Protein AF-A0A6S7GJM7-F1 (afdb_monomer_lite)

Sequence (157 aa):
MSTSELYSDESSSVESERESHGDIDHYKLEVEEFDVGSASVSNEASGKSWEDNTVAAATAVFPYSDELIADIKWIEEYEREKESEKLHVEALKQRLDGTIAVSQWCKCGNCDMALLQNVYKCQCCQEIPRCINNLQSEDALQDTRTPPSSVTHHSGV

pLDDT: mean 75.34, std 20.26, range [35.09, 98.19]

Organism: Paramuricea clavata (NCBI:txid317549)

Radius of gyration: 30.14 Å; chains: 1; bounding box: 72×68×76 Å

Structure (mmCIF, N/CA/C/O backbone):
data_AF-A0A6S7GJM7-F1
#
_entry.id   AF-A0A6S7GJM7-F1
#
loop_
_atom_site.group_PDB
_atom_site.id
_atom_site.type_symbol
_atom_site.label_atom_id
_atom_site.label_alt_id
_atom_site.label_comp_id
_atom_site.label_asym_id
_atom_site.label_entity_id
_atom_site.label_seq_id
_atom_site.pdbx_PDB_ins_code
_atom_site.Cartn_x
_atom_site.Cartn_y
_atom_site.Cartn_z
_atom_site.occupancy
_atom_site.B_iso_or_equiv
_atom_site.auth_seq_id
_atom_site.auth_comp_id
_atom_site.auth_asym_id
_atom_site.auth_atom_id
_atom_site.pdbx_PDB_model_num
ATOM 1 N N . MET A 1 1 ? -34.542 52.125 1.896 1.00 39.62 1 MET A N 1
ATOM 2 C CA . MET A 1 1 ? -34.313 52.215 0.439 1.00 39.62 1 MET A CA 1
ATOM 3 C C . MET A 1 1 ? -33.119 51.307 0.168 1.00 39.62 1 MET A C 1
ATOM 5 O O . MET A 1 1 ? -32.011 51.727 0.441 1.00 39.62 1 MET A O 1
ATOM 9 N N . SER A 1 2 ? -33.275 49.984 0.085 1.00 44.53 2 SER A N 1
ATOM 10 C CA . SER A 1 2 ? -33.874 49.161 -0.989 1.00 44.53 2 SER A CA 1
ATOM 11 C C . SER A 1 2 ? -33.226 49.364 -2.358 1.00 44.53 2 SER A C 1
ATOM 13 O O . SER A 1 2 ? -33.691 50.198 -3.124 1.00 44.53 2 SER A O 1
ATOM 15 N N . THR A 1 3 ? -32.206 48.546 -2.621 1.00 45.53 3 THR A N 1
ATOM 16 C CA . THR A 1 3 ? -31.741 48.004 -3.915 1.00 45.53 3 THR A CA 1
ATOM 17 C C . THR A 1 3 ? -31.123 46.642 -3.539 1.00 45.53 3 THR A C 1
ATOM 19 O O . THR A 1 3 ? -30.101 46.625 -2.866 1.00 45.53 3 THR A O 1
ATOM 22 N N . SER A 1 4 ? -31.804 45.493 -3.578 1.00 48.81 4 SER A N 1
ATOM 23 C CA . SER A 1 4 ? -32.351 44.753 -4.726 1.00 48.81 4 SER A CA 1
ATOM 24 C C . SER A 1 4 ? -31.302 44.469 -5.797 1.00 48.81 4 SER A C 1
ATOM 26 O O . SER A 1 4 ? -31.320 45.130 -6.823 1.00 48.81 4 SER A O 1
ATOM 28 N N . GLU A 1 5 ? -30.460 43.456 -5.583 1.00 51.88 5 GLU A N 1
ATOM 29 C CA . GLU A 1 5 ? -29.886 42.677 -6.686 1.00 51.88 5 GLU A CA 1
ATOM 30 C C . GLU A 1 5 ? -30.048 41.186 -6.371 1.00 51.88 5 GLU A C 1
ATOM 32 O O . GLU A 1 5 ? -29.458 40.634 -5.445 1.00 51.88 5 GLU A O 1
ATOM 37 N N . LEU A 1 6 ? -30.984 40.594 -7.111 1.00 47.50 6 LEU A N 1
ATOM 38 C CA . LEU A 1 6 ? -31.273 39.172 -7.209 1.00 47.50 6 LEU A CA 1
ATOM 39 C C . LEU A 1 6 ? -30.202 38.560 -8.113 1.00 47.50 6 LEU A C 1
ATOM 41 O O . LEU A 1 6 ? -30.101 38.966 -9.269 1.00 47.50 6 LEU A O 1
ATOM 45 N N . TYR A 1 7 ? -29.424 37.604 -7.611 1.00 44.16 7 TYR A N 1
ATOM 46 C CA . TYR A 1 7 ? -28.583 36.766 -8.464 1.00 44.16 7 TYR A CA 1
ATOM 47 C C . TYR A 1 7 ? -29.325 35.459 -8.726 1.00 44.16 7 TYR A C 1
ATOM 49 O O . TYR A 1 7 ? -29.685 34.741 -7.793 1.00 44.16 7 TYR A O 1
ATOM 57 N N . SER A 1 8 ? -29.632 35.233 -9.998 1.00 53.97 8 SER A N 1
ATOM 58 C CA . SER A 1 8 ? -30.412 34.109 -10.501 1.00 53.97 8 SER A CA 1
ATOM 59 C C . SER A 1 8 ? -29.627 32.798 -10.439 1.00 53.97 8 SER A C 1
ATOM 61 O O . SER A 1 8 ? -28.467 32.744 -10.842 1.00 53.97 8 SER A O 1
ATOM 63 N N . ASP A 1 9 ? -30.307 31.748 -9.982 1.00 45.47 9 ASP A N 1
ATOM 64 C CA . ASP A 1 9 ? -29.963 30.339 -10.172 1.00 45.47 9 ASP A CA 1
ATOM 65 C C . ASP A 1 9 ? -29.914 30.001 -11.670 1.00 45.47 9 ASP A C 1
ATOM 67 O O . ASP A 1 9 ? -30.944 30.019 -12.349 1.00 45.47 9 ASP A O 1
ATOM 71 N N . GLU A 1 10 ? -28.741 29.632 -12.180 1.00 57.72 10 GLU A N 1
ATOM 72 C CA . GLU A 1 10 ? -28.632 28.879 -13.428 1.00 57.72 10 GLU A CA 1
ATOM 73 C C . GLU A 1 10 ? -28.294 27.425 -13.091 1.00 57.72 10 GLU A C 1
ATOM 75 O O . GLU A 1 10 ? -27.148 27.043 -12.853 1.00 57.72 10 GLU A O 1
ATOM 80 N N . SER A 1 11 ? -29.348 26.607 -13.051 1.00 57.75 11 SER A N 1
ATOM 81 C CA . SER A 1 11 ? -29.260 25.150 -13.091 1.00 57.75 11 SER A CA 1
ATOM 82 C C . SER A 1 11 ? -28.598 24.719 -14.400 1.00 57.75 11 SER A C 1
ATOM 84 O O . SER A 1 11 ? -29.240 24.693 -15.448 1.00 57.75 11 SER A O 1
ATOM 86 N N . SER A 1 12 ? -27.316 24.365 -14.337 1.00 47.34 12 SER A N 1
ATOM 87 C CA . SER A 1 12 ? -26.626 23.670 -15.422 1.00 47.34 12 SER A CA 1
ATOM 88 C C . SER A 1 12 ? -26.750 22.163 -15.206 1.00 47.34 12 SER A C 1
ATOM 90 O O . SER A 1 12 ? -26.031 21.560 -14.406 1.00 47.34 12 SER A O 1
ATOM 92 N N . SER A 1 13 ? -27.718 21.560 -15.893 1.00 50.94 13 SER A N 1
ATOM 93 C CA . SER A 1 13 ? -27.824 20.111 -16.054 1.00 50.94 13 SER A CA 1
ATOM 94 C C . SER A 1 13 ? -26.670 19.632 -16.931 1.00 50.94 13 SER A C 1
ATOM 96 O O . SER A 1 13 ? -26.718 19.779 -18.149 1.00 50.94 13 SER A O 1
ATOM 98 N N . VAL A 1 14 ? -25.627 19.065 -16.325 1.00 53.78 14 VAL A N 1
ATOM 99 C CA . VAL A 1 14 ? -24.582 18.361 -17.075 1.00 53.78 14 VAL A CA 1
ATOM 100 C C . VAL A 1 14 ? -25.046 16.931 -17.336 1.00 53.78 14 VAL A C 1
ATOM 102 O O . VAL A 1 14 ? -25.128 16.094 -16.435 1.00 53.78 14 VAL A O 1
ATOM 105 N N . GLU A 1 15 ? -25.421 16.669 -18.582 1.00 49.91 15 GLU A N 1
ATOM 106 C CA . GLU A 1 15 ? -25.754 15.331 -19.051 1.00 49.91 15 GLU A CA 1
ATOM 107 C C . GLU A 1 15 ? -24.489 14.462 -19.010 1.00 49.91 15 GLU A C 1
ATOM 109 O O . GLU A 1 15 ? -23.451 14.799 -19.573 1.00 49.91 15 GLU A O 1
ATOM 114 N N . SER A 1 16 ? -24.554 13.364 -18.255 1.00 51.22 16 SER A N 1
ATOM 115 C CA . SER A 1 16 ? -23.458 12.405 -18.118 1.00 51.22 16 SER A CA 1
ATOM 116 C C . SER A 1 16 ? -23.424 11.483 -19.333 1.00 51.22 16 SER A C 1
ATOM 118 O O . SER A 1 16 ? -24.113 10.460 -19.365 1.00 51.22 16 SER A O 1
ATOM 120 N N . GLU A 1 17 ? -22.607 11.828 -20.320 1.00 58.34 17 GLU A N 1
ATOM 121 C CA . GLU A 1 17 ? -22.273 10.930 -21.420 1.00 58.34 17 GLU A CA 1
ATOM 122 C C . GLU A 1 17 ? -21.327 9.841 -20.894 1.00 58.34 17 GLU A C 1
ATOM 124 O O . GLU A 1 17 ? -20.185 10.081 -20.506 1.00 58.34 17 GLU A O 1
ATOM 129 N N . ARG A 1 18 ? -21.854 8.618 -20.791 1.00 60.53 18 ARG A N 1
ATOM 130 C CA . ARG A 1 18 ? -21.091 7.422 -20.426 1.00 60.53 18 ARG A CA 1
ATOM 131 C C . ARG A 1 18 ? -20.273 7.002 -21.639 1.00 60.53 18 ARG A C 1
ATOM 133 O O . ARG A 1 18 ? -20.788 6.296 -22.504 1.00 60.53 18 ARG A O 1
ATOM 140 N N . GLU A 1 19 ? -19.017 7.428 -21.698 1.00 51.72 19 GLU A N 1
ATOM 141 C CA . GLU A 1 19 ? -18.091 6.905 -22.696 1.00 51.72 19 GLU A CA 1
ATOM 142 C C . GLU A 1 19 ? -17.746 5.444 -22.381 1.00 51.72 19 GLU A C 1
ATOM 144 O O . GLU A 1 19 ? -17.320 5.068 -21.286 1.00 51.72 19 GLU A O 1
ATOM 149 N N . SER A 1 20 ? -18.050 4.617 -23.374 1.00 53.97 20 SER A N 1
ATOM 150 C CA . SER A 1 20 ? -17.857 3.179 -23.434 1.00 53.97 20 SER A CA 1
ATOM 151 C C . SER A 1 20 ? -16.398 2.815 -23.166 1.00 53.97 20 SER A C 1
ATOM 153 O O . SER A 1 20 ? -15.502 3.358 -23.804 1.00 53.97 20 SER A O 1
ATOM 155 N N . HIS A 1 21 ? -16.174 1.858 -22.260 1.00 56.34 21 HIS A N 1
ATOM 156 C CA . HIS A 1 21 ? -14.892 1.170 -22.100 1.00 56.34 21 HIS A CA 1
ATOM 157 C C . HIS A 1 21 ? -14.457 0.613 -23.463 1.00 56.34 21 HIS A C 1
ATOM 159 O O . HIS A 1 21 ? -15.030 -0.364 -23.942 1.00 56.34 21 HIS A O 1
ATOM 165 N N . GLY A 1 22 ? -13.488 1.272 -24.093 1.00 46.88 22 GLY A N 1
ATOM 166 C CA . GLY A 1 22 ? -12.732 0.713 -25.201 1.00 46.88 22 GLY A CA 1
ATOM 167 C C . GLY A 1 22 ? -11.726 -0.283 -24.644 1.00 46.88 22 GLY A C 1
ATOM 168 O O . GLY A 1 22 ? -10.994 0.036 -23.705 1.00 46.88 22 GLY A O 1
ATOM 169 N N . ASP A 1 23 ? -11.752 -1.493 -25.192 1.00 51.06 23 ASP A N 1
ATOM 170 C CA . ASP A 1 23 ? -10.810 -2.569 -24.927 1.00 51.06 23 ASP A CA 1
ATOM 171 C C . ASP A 1 23 ? -9.365 -2.054 -24.909 1.00 51.06 23 ASP A C 1
ATOM 173 O O . ASP A 1 23 ? -8.875 -1.448 -25.862 1.00 51.06 23 ASP A O 1
ATOM 177 N N . ILE A 1 24 ? -8.681 -2.288 -23.789 1.00 51.00 24 ILE A N 1
ATOM 178 C CA . ILE A 1 24 ? -7.242 -2.071 -23.678 1.00 51.00 24 ILE A CA 1
ATOM 179 C C . ILE A 1 24 ? -6.588 -3.156 -24.526 1.00 51.00 24 ILE A C 1
ATOM 181 O O . ILE A 1 24 ? -6.466 -4.304 -24.092 1.00 51.00 24 ILE A O 1
ATOM 185 N N . ASP A 1 25 ? -6.192 -2.788 -25.742 1.00 55.41 25 ASP A N 1
ATOM 186 C CA . ASP A 1 25 ? -5.369 -3.630 -26.596 1.00 55.41 25 ASP A CA 1
ATOM 187 C C . ASP A 1 25 ? -4.102 -4.023 -25.830 1.00 55.41 25 ASP A C 1
ATOM 189 O O . ASP A 1 25 ? -3.246 -3.210 -25.470 1.00 55.41 25 ASP A O 1
ATOM 193 N N . HIS A 1 26 ? -4.019 -5.317 -25.535 1.00 51.12 26 HIS A N 1
ATOM 194 C CA . HIS A 1 26 ? -2.888 -5.960 -24.898 1.00 51.12 26 HIS A CA 1
ATOM 195 C C . HIS A 1 26 ? -1.680 -5.863 -25.840 1.00 51.12 26 HIS A C 1
ATOM 197 O O . HIS A 1 26 ? -1.506 -6.703 -26.727 1.00 51.12 26 HIS A O 1
ATOM 203 N N . TYR A 1 27 ? -0.849 -4.833 -25.654 1.00 51.72 27 TYR A N 1
ATOM 204 C CA . TYR A 1 27 ? 0.411 -4.655 -26.375 1.00 51.72 27 TYR A CA 1
ATOM 205 C C . TYR A 1 27 ? 1.258 -5.931 -26.283 1.00 51.72 27 TYR A C 1
ATOM 207 O O . TYR A 1 27 ? 1.839 -6.261 -25.248 1.00 51.72 27 TYR A O 1
ATOM 215 N N . LYS A 1 28 ? 1.313 -6.672 -27.390 1.00 56.56 28 LYS A N 1
ATOM 216 C CA . LYS A 1 28 ? 2.161 -7.847 -27.567 1.00 56.56 28 LYS A CA 1
ATOM 217 C C . LYS A 1 28 ? 3.533 -7.356 -28.029 1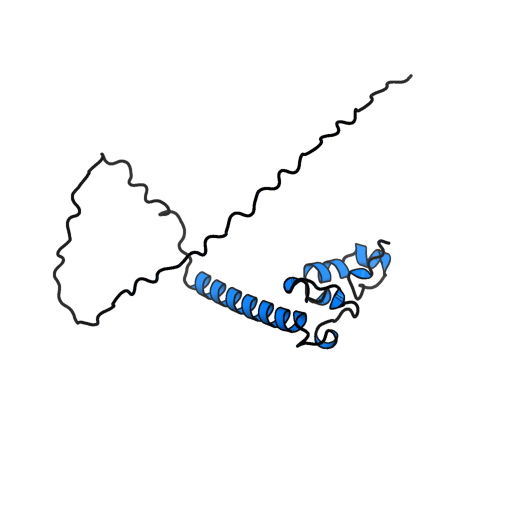.00 56.56 28 LYS A C 1
ATOM 219 O O . LYS A 1 28 ? 3.728 -7.079 -29.206 1.00 56.56 28 LYS A O 1
ATOM 224 N N . LEU A 1 29 ? 4.461 -7.202 -27.087 1.00 59.16 29 LEU A N 1
ATOM 225 C CA . LEU A 1 29 ? 5.873 -6.950 -27.382 1.00 59.16 29 LEU A CA 1
ATOM 226 C C . LEU A 1 29 ? 6.460 -8.194 -28.050 1.00 59.16 29 LEU A C 1
ATOM 228 O O . LEU A 1 29 ? 6.684 -9.217 -27.402 1.00 59.16 29 LEU A O 1
ATOM 232 N N . GLU A 1 30 ? 6.670 -8.117 -29.359 1.00 61.66 30 GLU A N 1
ATOM 233 C CA . GLU A 1 30 ? 7.428 -9.119 -30.095 1.00 61.66 30 GLU A CA 1
ATOM 234 C C . GLU A 1 30 ? 8.914 -8.824 -29.871 1.00 61.66 30 GLU A C 1
ATOM 236 O O . GLU A 1 30 ? 9.454 -7.832 -30.353 1.00 61.66 30 GLU A O 1
ATOM 241 N N . VAL A 1 31 ? 9.556 -9.646 -29.042 1.00 64.44 31 VAL A N 1
ATOM 242 C CA . VAL A 1 31 ? 11.012 -9.647 -28.885 1.00 64.44 31 VAL A CA 1
ATOM 243 C C . VAL A 1 31 ? 11.604 -10.258 -30.148 1.00 64.44 31 VAL A C 1
ATOM 245 O O . VAL A 1 31 ? 11.530 -11.469 -30.344 1.00 64.44 31 VAL A O 1
ATOM 248 N N . GLU A 1 32 ? 12.163 -9.423 -31.021 1.00 60.75 32 GLU A N 1
ATOM 249 C CA . GLU A 1 32 ? 13.024 -9.915 -32.092 1.00 60.75 32 GLU A CA 1
ATOM 250 C C . GLU A 1 32 ? 14.336 -10.415 -31.472 1.00 60.75 32 GLU A C 1
ATOM 252 O O . GLU A 1 32 ? 15.085 -9.660 -30.848 1.00 60.75 32 GLU A O 1
ATOM 257 N N . GLU A 1 33 ? 14.591 -11.717 -31.604 1.00 58.47 33 GLU A N 1
ATOM 258 C CA . GLU A 1 33 ? 15.853 -12.352 -31.229 1.00 58.47 33 GLU A CA 1
ATOM 259 C C . GLU A 1 33 ? 16.977 -11.788 -32.110 1.00 58.47 33 GLU A C 1
ATOM 261 O O . GLU A 1 33 ? 17.135 -12.157 -33.275 1.00 58.47 33 GLU A O 1
ATOM 266 N N . PHE A 1 34 ? 17.767 -10.865 -31.559 1.00 46.88 34 PHE A N 1
ATOM 267 C CA . PHE A 1 34 ? 19.011 -10.438 -32.187 1.00 46.88 34 PHE A CA 1
ATOM 268 C C . PHE A 1 34 ? 20.060 -11.535 -31.977 1.00 46.88 34 PHE A C 1
ATOM 270 O O . PHE A 1 34 ? 20.661 -11.648 -30.907 1.00 46.88 34 PHE A O 1
ATOM 277 N N . ASP A 1 35 ? 20.248 -12.367 -32.999 1.00 45.62 35 ASP A N 1
ATOM 278 C CA . ASP A 1 35 ? 21.243 -13.437 -33.029 1.00 45.62 35 ASP A CA 1
ATOM 279 C C . ASP A 1 35 ? 22.659 -12.830 -33.034 1.00 45.62 35 ASP A C 1
ATOM 281 O O . ASP A 1 35 ? 23.225 -12.481 -34.074 1.00 45.62 35 ASP A O 1
ATOM 285 N N . VAL A 1 36 ? 23.240 -12.648 -31.843 1.00 53.16 36 VAL A N 1
ATOM 286 C CA . VAL A 1 36 ? 24.661 -12.307 -31.675 1.00 53.16 36 VAL A CA 1
ATOM 287 C C . VAL A 1 36 ? 25.499 -13.571 -31.867 1.00 53.16 36 VAL A C 1
ATOM 289 O O . VAL A 1 36 ? 26.111 -14.114 -30.944 1.00 53.16 36 VAL A O 1
ATOM 292 N N . GLY A 1 37 ? 25.523 -14.041 -33.113 1.00 40.88 37 GLY A N 1
ATOM 293 C CA . GLY A 1 37 ? 26.410 -15.093 -33.580 1.00 40.88 37 GLY A CA 1
ATOM 294 C C . GLY A 1 37 ? 27.870 -14.692 -33.369 1.00 40.88 37 GLY A C 1
ATOM 295 O O . GLY A 1 37 ? 28.404 -13.799 -34.027 1.00 40.88 37 GLY A O 1
ATOM 296 N N . SER A 1 38 ? 28.523 -15.363 -32.424 1.00 53.06 38 SER A N 1
ATOM 297 C CA . SER A 1 38 ? 29.943 -15.204 -32.124 1.00 53.06 38 SER A CA 1
ATOM 298 C C . SER A 1 38 ? 30.796 -15.692 -33.304 1.00 53.06 38 SER A C 1
ATOM 300 O O . SER A 1 38 ? 30.912 -16.895 -33.533 1.00 53.06 38 SER A O 1
ATOM 302 N N . ALA A 1 39 ? 31.411 -14.773 -34.052 1.00 47.09 39 ALA A N 1
ATOM 303 C CA . ALA A 1 39 ? 32.497 -15.085 -34.980 1.00 47.09 39 ALA A CA 1
ATOM 304 C C . ALA A 1 39 ? 33.462 -13.899 -35.123 1.00 47.09 39 ALA A C 1
ATOM 306 O O . ALA A 1 39 ? 33.077 -12.740 -35.252 1.00 47.09 39 ALA A O 1
ATOM 307 N N . SER A 1 40 ? 34.746 -14.222 -35.041 1.00 48.66 40 SER A N 1
ATOM 308 C CA . SER A 1 40 ? 35.879 -13.312 -34.947 1.00 48.66 40 SER A CA 1
ATOM 309 C C . SER A 1 40 ? 36.105 -12.478 -36.222 1.00 48.66 40 SER A C 1
ATOM 311 O O . SER A 1 40 ? 36.006 -12.995 -37.327 1.00 48.66 40 SER A O 1
ATOM 313 N N . VAL A 1 41 ? 36.457 -11.201 -36.018 1.00 51.03 41 VAL A N 1
ATOM 314 C CA . VAL A 1 41 ? 37.143 -10.228 -36.903 1.00 51.03 41 VAL A CA 1
ATOM 315 C C . VAL A 1 41 ? 37.418 -10.605 -38.373 1.00 51.03 41 VAL A C 1
ATOM 317 O O . VAL A 1 41 ? 38.238 -11.476 -38.655 1.00 51.03 41 VAL A O 1
ATOM 320 N N . SER A 1 42 ? 36.922 -9.779 -39.305 1.00 44.91 42 SER A N 1
ATOM 321 C CA . SER A 1 42 ? 37.741 -9.008 -40.269 1.00 44.91 42 SER A CA 1
ATOM 322 C C . SER A 1 42 ? 36.885 -7.970 -41.011 1.00 44.91 42 SER A C 1
ATOM 324 O O . SER A 1 42 ? 35.730 -8.233 -41.332 1.00 44.91 42 SER A O 1
ATOM 326 N N . ASN A 1 43 ? 37.468 -6.786 -41.244 1.00 52.53 43 ASN A N 1
ATOM 327 C CA . ASN A 1 43 ? 36.953 -5.700 -42.089 1.00 52.53 43 ASN A CA 1
ATOM 328 C C . ASN A 1 43 ? 36.306 -6.234 -43.375 1.00 52.53 43 ASN A C 1
ATOM 330 O O . ASN A 1 43 ? 36.902 -7.115 -43.979 1.00 52.53 43 ASN A O 1
ATOM 334 N N . GLU A 1 44 ? 35.169 -5.663 -43.800 1.00 40.62 44 GLU A N 1
ATOM 335 C CA . GLU A 1 44 ? 35.025 -4.768 -44.969 1.00 40.62 44 GLU A CA 1
ATOM 336 C C . GLU A 1 44 ? 33.658 -4.060 -44.878 1.00 40.62 44 GLU A C 1
ATOM 338 O O . GLU A 1 44 ? 32.602 -4.691 -44.827 1.00 40.62 44 GLU A O 1
ATOM 343 N N . ALA A 1 45 ? 33.670 -2.727 -44.808 1.00 52.12 45 ALA A N 1
ATOM 344 C CA . ALA A 1 45 ? 32.464 -1.911 -44.812 1.00 52.12 45 ALA A CA 1
ATOM 345 C C . ALA A 1 45 ? 31.845 -1.924 -46.217 1.00 52.12 45 ALA A C 1
ATOM 347 O O . ALA A 1 45 ? 32.251 -1.163 -47.092 1.00 52.12 45 ALA A O 1
ATOM 348 N N . SER A 1 46 ? 30.853 -2.787 -46.433 1.00 48.69 46 SER A N 1
ATOM 349 C CA . SER A 1 46 ? 29.988 -2.741 -47.613 1.00 48.69 46 SER A CA 1
ATOM 350 C C . SER A 1 46 ? 28.627 -2.187 -47.196 1.00 48.69 46 SER A C 1
ATOM 352 O O . SER A 1 46 ? 27.729 -2.910 -46.764 1.00 48.69 46 SER A O 1
ATOM 354 N N . GLY A 1 47 ? 28.522 -0.856 -47.233 1.00 40.91 47 GLY A N 1
ATOM 355 C CA . GLY A 1 47 ? 27.291 -0.128 -46.951 1.00 40.91 47 GLY A CA 1
ATOM 356 C C . GLY A 1 47 ? 26.221 -0.464 -47.985 1.00 40.91 47 GLY A C 1
ATOM 357 O O . GLY A 1 47 ? 26.414 -0.255 -49.182 1.00 40.91 47 GLY A O 1
ATOM 358 N N . LYS A 1 48 ? 25.077 -0.972 -47.522 1.00 45.50 48 LYS A N 1
ATOM 359 C CA . LYS A 1 48 ? 23.876 -1.084 -48.350 1.00 45.50 48 LYS A CA 1
ATOM 360 C C . LYS A 1 48 ? 23.320 0.322 -48.572 1.00 45.50 48 LYS A C 1
ATOM 362 O O . LYS A 1 48 ? 22.781 0.944 -47.662 1.00 45.50 48 LYS A O 1
ATOM 367 N N . SER A 1 49 ? 23.527 0.807 -49.791 1.00 51.47 49 SER A N 1
ATOM 368 C CA . SER A 1 49 ? 22.958 2.029 -50.348 1.00 51.47 49 SER A CA 1
ATOM 369 C C . SER A 1 49 ? 21.432 1.953 -50.309 1.00 51.47 49 SER A C 1
ATOM 371 O O . SER A 1 49 ? 20.833 1.139 -51.007 1.00 51.47 49 SER A O 1
ATOM 373 N N . TRP A 1 50 ? 20.812 2.783 -49.477 1.00 55.53 50 TRP A N 1
ATOM 374 C CA . TRP A 1 50 ? 19.396 3.113 -49.562 1.00 55.53 50 TRP A CA 1
ATOM 375 C C . TRP A 1 50 ? 19.311 4.311 -50.502 1.00 55.53 50 TRP A C 1
ATOM 377 O O . TRP A 1 50 ? 19.896 5.364 -50.250 1.00 55.53 50 TRP A O 1
ATOM 387 N N . GLU A 1 51 ? 18.705 4.085 -51.660 1.00 51.75 51 GLU A N 1
ATOM 388 C CA . GLU A 1 51 ? 18.661 5.041 -52.758 1.00 51.75 51 GLU A CA 1
ATOM 389 C C . GLU A 1 51 ? 17.759 6.224 -52.381 1.00 51.75 51 GLU A C 1
ATOM 391 O O . GLU A 1 51 ? 16.535 6.133 -52.358 1.00 51.75 51 GLU A O 1
ATOM 396 N N . ASP A 1 52 ? 18.423 7.307 -51.988 1.00 50.31 52 ASP A N 1
ATOM 397 C CA . ASP A 1 52 ? 18.186 8.698 -52.374 1.00 50.31 52 ASP A CA 1
ATOM 398 C C . ASP A 1 52 ? 16.789 9.041 -52.945 1.00 50.31 52 ASP A C 1
ATOM 400 O O . ASP A 1 52 ? 16.543 8.982 -54.149 1.00 50.31 52 ASP A O 1
ATOM 404 N N . ASN A 1 53 ? 15.897 9.509 -52.067 1.00 52.84 53 ASN A N 1
ATOM 405 C CA . ASN A 1 53 ? 14.887 10.504 -52.426 1.00 52.84 53 ASN A CA 1
ATOM 406 C C . ASN A 1 53 ? 15.205 11.794 -51.660 1.00 52.84 53 ASN A C 1
ATOM 408 O O . ASN A 1 53 ? 14.590 12.103 -50.637 1.00 52.84 53 ASN A O 1
ATOM 412 N N . THR A 1 54 ? 16.220 12.515 -52.136 1.00 57.44 54 THR A N 1
ATOM 413 C CA . THR A 1 54 ? 16.576 13.878 -51.729 1.00 57.44 54 THR A CA 1
ATOM 414 C C . THR A 1 54 ? 15.447 14.852 -52.063 1.00 57.44 54 THR A C 1
ATOM 416 O O . THR A 1 54 ? 15.496 15.651 -52.998 1.00 57.44 54 THR A O 1
ATOM 419 N N . VAL A 1 55 ? 14.418 14.848 -51.218 1.00 56.44 55 VAL A N 1
ATOM 420 C CA . VAL A 1 55 ? 13.659 16.067 -50.964 1.00 56.44 55 VAL A CA 1
ATOM 421 C C . VAL A 1 55 ? 14.653 17.041 -50.342 1.00 56.44 55 VAL A C 1
ATOM 423 O O . VAL A 1 55 ? 15.283 16.729 -49.332 1.00 56.44 55 VAL A O 1
ATOM 426 N N . ALA A 1 56 ? 14.846 18.168 -51.033 1.00 50.84 56 ALA A N 1
ATOM 427 C CA . ALA A 1 56 ? 15.703 19.292 -50.677 1.00 50.84 56 ALA A CA 1
ATOM 428 C C . ALA A 1 56 ? 15.894 19.428 -49.167 1.00 50.84 56 ALA A C 1
ATOM 430 O O . ALA A 1 56 ? 14.897 19.370 -48.457 1.00 50.84 56 ALA A O 1
ATOM 431 N N . ALA A 1 57 ? 17.147 19.637 -48.741 1.00 55.81 57 ALA A N 1
ATOM 432 C CA . ALA A 1 57 ? 17.648 19.801 -47.374 1.00 55.81 57 ALA A CA 1
ATOM 433 C C . ALA A 1 57 ? 16.779 20.695 -46.459 1.00 55.81 57 ALA A C 1
ATOM 435 O O . ALA A 1 57 ? 17.184 21.771 -46.024 1.00 55.81 57 ALA A O 1
ATOM 436 N N . ALA A 1 58 ? 15.579 20.231 -46.144 1.00 58.84 58 ALA A N 1
ATOM 437 C CA . ALA A 1 58 ? 14.844 20.568 -44.961 1.00 58.84 58 ALA A CA 1
ATOM 438 C C . ALA A 1 58 ? 15.624 19.872 -43.862 1.00 58.84 58 ALA A C 1
ATOM 440 O O . ALA A 1 58 ? 15.788 18.653 -43.907 1.00 58.84 58 ALA A O 1
ATOM 441 N N . THR A 1 59 ? 16.187 20.669 -42.957 1.00 63.56 59 THR A N 1
ATOM 442 C CA . THR A 1 59 ? 16.728 20.252 -41.666 1.00 63.56 59 THR A CA 1
ATOM 443 C C . THR A 1 59 ? 16.069 18.944 -41.255 1.00 63.56 59 THR A C 1
ATOM 445 O O . THR A 1 59 ? 14.866 18.944 -41.000 1.00 63.56 59 THR A O 1
ATOM 448 N N . ALA A 1 60 ? 16.804 17.830 -41.321 1.00 69.31 60 ALA A N 1
ATOM 449 C CA . ALA A 1 60 ? 16.266 16.528 -40.965 1.00 69.31 60 ALA A CA 1
ATOM 450 C C . ALA A 1 60 ? 15.980 16.579 -39.465 1.00 69.31 60 ALA A C 1
ATOM 452 O O . ALA A 1 60 ? 16.860 16.349 -38.640 1.00 69.31 60 ALA A O 1
ATOM 453 N N . VAL A 1 61 ? 14.773 17.025 -39.119 1.00 79.50 61 VAL A N 1
ATOM 454 C CA . VAL A 1 61 ? 14.262 17.019 -37.760 1.00 79.50 61 VAL A CA 1
ATOM 455 C C . VAL A 1 61 ? 14.067 15.550 -37.444 1.00 79.50 61 VAL A C 1
ATOM 457 O O . VAL A 1 61 ? 13.113 14.933 -37.913 1.00 79.50 61 VAL A O 1
ATOM 460 N N . PHE A 1 62 ? 15.026 14.976 -36.726 1.00 80.75 62 PHE A N 1
ATOM 461 C CA . PHE A 1 62 ? 14.896 13.644 -36.167 1.00 80.75 62 PHE A CA 1
ATOM 462 C C . PHE A 1 62 ? 13.894 13.749 -35.013 1.00 80.75 62 PHE A C 1
ATOM 464 O O . PHE A 1 62 ? 14.167 14.460 -34.045 1.00 80.75 62 PHE A O 1
ATOM 471 N N . PRO A 1 63 ? 12.714 13.111 -35.103 1.00 85.44 63 PRO A N 1
ATOM 472 C CA . PRO A 1 63 ? 11.768 13.123 -33.998 1.00 85.44 63 PRO A CA 1
ATOM 473 C C . PRO A 1 63 ? 12.458 12.585 -32.743 1.00 85.44 63 PRO A C 1
ATOM 475 O O . PRO A 1 63 ? 13.152 11.571 -32.816 1.00 85.44 63 PRO A O 1
ATOM 478 N N . TYR A 1 64 ? 12.276 13.271 -31.615 1.00 84.25 64 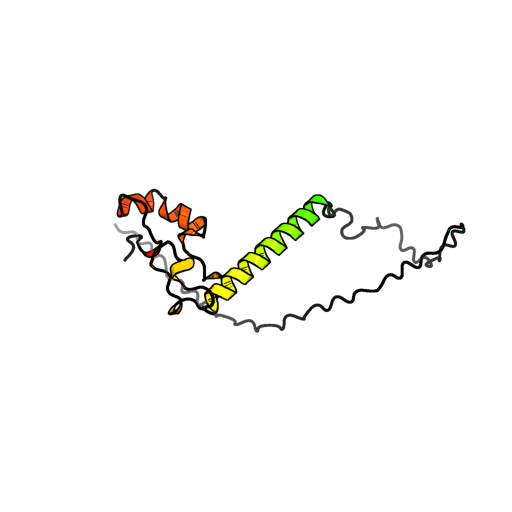TYR A N 1
ATOM 479 C CA . TYR A 1 64 ? 12.798 12.869 -30.304 1.00 84.25 64 TYR A CA 1
ATOM 480 C C . TYR A 1 64 ? 14.331 12.915 -30.145 1.00 84.25 64 TYR A C 1
ATOM 482 O O . TYR A 1 64 ? 14.847 12.440 -29.138 1.00 84.25 64 TYR A O 1
ATOM 490 N N . SER A 1 65 ? 15.083 13.524 -31.075 1.00 86.38 65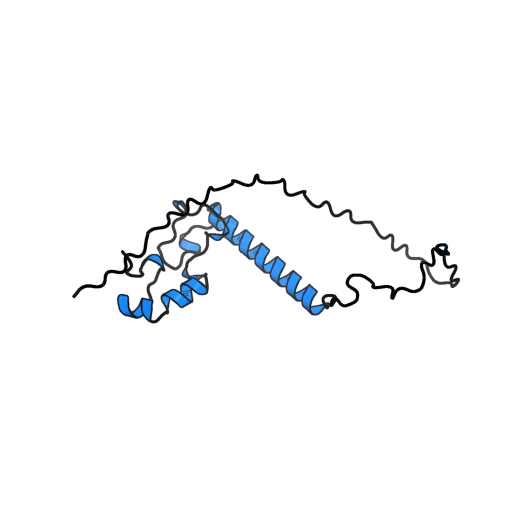 SER A N 1
ATOM 491 C CA . SER A 1 65 ? 16.545 13.678 -30.921 1.00 86.38 65 SER A CA 1
ATOM 492 C C . SER A 1 65 ? 16.957 14.525 -29.720 1.00 86.38 65 SER A C 1
ATOM 494 O O . SER A 1 65 ? 18.066 14.378 -29.210 1.00 86.38 65 SER A O 1
ATOM 496 N N . ASP A 1 66 ? 16.068 15.419 -29.296 1.00 87.44 66 ASP A N 1
ATOM 497 C CA . ASP A 1 66 ? 16.302 16.352 -28.197 1.00 87.44 66 ASP A CA 1
ATOM 498 C C . ASP A 1 66 ? 15.811 15.785 -26.853 1.00 87.44 66 ASP A C 1
ATOM 500 O O . ASP A 1 66 ? 15.953 16.432 -25.813 1.00 87.44 66 ASP A O 1
ATOM 504 N N . GLU A 1 67 ? 15.226 14.582 -26.855 1.00 89.81 67 GLU A N 1
ATOM 505 C CA . GLU A 1 67 ? 14.774 13.918 -25.639 1.00 89.81 67 GLU A CA 1
ATOM 506 C C . GLU A 1 67 ? 15.934 13.214 -24.936 1.00 89.81 67 GLU A C 1
ATOM 508 O O . GLU A 1 67 ? 16.773 12.542 -25.539 1.00 89.81 67 GLU A O 1
ATOM 513 N N . LEU A 1 68 ? 15.981 13.375 -23.616 1.00 88.25 68 LEU A N 1
ATOM 514 C CA . LEU A 1 68 ? 16.991 12.732 -22.792 1.00 88.25 68 LEU A CA 1
ATOM 515 C C . LEU A 1 68 ? 16.672 11.241 -22.673 1.00 88.25 68 LEU A C 1
ATOM 517 O O . LEU A 1 68 ? 15.631 10.862 -22.140 1.00 88.25 68 LEU A O 1
ATOM 521 N N . ILE A 1 69 ? 17.599 10.396 -23.117 1.00 87.94 69 ILE A N 1
ATOM 522 C CA . ILE A 1 69 ? 17.553 8.961 -22.829 1.00 87.94 69 ILE A CA 1
ATOM 523 C C . ILE A 1 69 ? 17.840 8.774 -21.335 1.00 87.94 69 ILE A C 1
ATOM 525 O O . ILE A 1 69 ? 18.770 9.384 -20.801 1.00 87.94 69 ILE A O 1
ATOM 529 N N . ALA A 1 70 ? 17.045 7.937 -20.664 1.00 92.56 70 ALA A N 1
ATOM 530 C CA . ALA A 1 70 ? 17.272 7.593 -19.266 1.00 92.56 70 ALA A CA 1
ATOM 531 C C . ALA A 1 70 ? 18.689 7.036 -19.069 1.00 92.56 70 ALA A C 1
ATOM 533 O O . ALA A 1 70 ? 19.137 6.158 -19.811 1.00 92.56 70 ALA A O 1
ATOM 534 N N . ASP A 1 71 ? 19.403 7.547 -18.069 1.00 94.00 71 ASP A N 1
ATOM 535 C CA . ASP A 1 71 ? 20.720 7.030 -17.731 1.00 94.00 71 ASP A CA 1
ATOM 536 C C . ASP A 1 71 ? 20.605 5.690 -16.988 1.00 94.00 71 ASP A C 1
ATOM 538 O O . ASP A 1 71 ? 19.557 5.319 -16.456 1.00 94.00 71 ASP A O 1
ATOM 542 N N . ILE A 1 72 ? 21.712 4.946 -16.938 1.00 96.12 72 ILE A N 1
ATOM 543 C CA . ILE A 1 72 ? 21.760 3.621 -16.298 1.00 96.12 72 ILE A CA 1
ATOM 544 C C . ILE A 1 72 ? 21.288 3.704 -14.840 1.00 96.12 72 ILE A C 1
ATOM 546 O O . ILE A 1 72 ? 20.546 2.843 -14.378 1.00 96.12 72 ILE A O 1
ATOM 550 N N . LYS A 1 73 ? 21.655 4.778 -14.131 1.00 96.69 73 LYS A N 1
ATOM 551 C CA . LYS A 1 73 ? 21.254 4.991 -12.740 1.00 96.69 73 LYS A CA 1
ATOM 552 C C . LYS A 1 73 ? 19.738 5.149 -12.594 1.00 96.69 73 LYS A C 1
ATOM 554 O O . LYS A 1 73 ? 19.170 4.605 -11.650 1.00 96.69 73 LYS A O 1
ATOM 559 N N . TRP A 1 74 ? 19.087 5.896 -13.487 1.00 96.38 74 TRP A N 1
ATOM 560 C CA . TRP A 1 74 ? 17.632 6.024 -13.481 1.00 96.38 74 TRP A CA 1
ATOM 561 C C . TRP A 1 74 ? 16.952 4.682 -13.757 1.00 96.38 74 TRP A C 1
ATOM 563 O O . TRP A 1 74 ? 16.004 4.337 -13.056 1.00 96.38 74 TRP A O 1
ATOM 573 N N . ILE A 1 75 ? 17.467 3.899 -14.713 1.00 96.31 75 ILE A N 1
ATOM 574 C CA . ILE A 1 75 ? 16.934 2.565 -15.037 1.00 96.31 75 ILE A CA 1
ATOM 575 C C . ILE A 1 75 ? 17.026 1.639 -13.817 1.00 96.31 75 ILE A C 1
ATOM 577 O O . ILE A 1 75 ? 16.029 1.033 -13.430 1.00 96.31 75 ILE A O 1
ATOM 581 N N . GLU A 1 76 ? 18.188 1.579 -13.163 1.00 97.62 76 GLU A N 1
ATOM 582 C CA . GLU A 1 76 ? 18.394 0.758 -11.963 1.00 97.62 76 GLU A CA 1
ATOM 583 C C . GLU A 1 76 ? 17.486 1.175 -10.793 1.00 97.62 76 GLU A C 1
ATOM 585 O O . GLU A 1 76 ? 16.996 0.327 -10.044 1.00 97.62 76 GLU A O 1
ATOM 590 N N . GLU A 1 77 ? 17.262 2.479 -10.598 1.00 97.19 77 GLU A N 1
ATOM 591 C CA . GLU A 1 77 ? 16.338 2.975 -9.572 1.00 97.19 77 GLU A CA 1
ATOM 592 C C . GLU A 1 77 ? 14.894 2.581 -9.885 1.00 97.19 77 GLU A C 1
ATOM 594 O O . GLU A 1 77 ? 14.194 2.062 -9.016 1.00 97.19 77 GLU A O 1
ATOM 599 N N . TYR A 1 78 ? 14.474 2.768 -11.136 1.00 96.62 78 TYR A N 1
ATOM 600 C CA . TYR A 1 78 ? 13.135 2.424 -11.595 1.00 96.62 78 TYR A CA 1
ATOM 601 C C . TYR A 1 78 ? 12.840 0.928 -11.428 1.00 96.62 78 TYR A C 1
ATOM 603 O O . TYR A 1 78 ? 11.787 0.551 -10.913 1.00 96.62 78 TYR A O 1
ATOM 611 N N . GLU A 1 79 ? 13.775 0.055 -11.810 1.00 97.69 79 GLU A N 1
ATOM 612 C CA . GLU A 1 79 ? 13.621 -1.393 -11.633 1.00 97.69 79 GLU A CA 1
ATOM 613 C C . GLU A 1 79 ? 13.492 -1.781 -10.157 1.00 97.69 79 GLU A C 1
ATOM 615 O O . GLU A 1 79 ? 12.663 -2.625 -9.801 1.00 97.69 79 GLU A O 1
ATOM 620 N N . ARG A 1 80 ? 14.264 -1.131 -9.280 1.00 98.06 80 ARG A N 1
ATOM 621 C CA . ARG A 1 80 ? 14.188 -1.353 -7.834 1.00 98.06 80 ARG A CA 1
ATOM 622 C C . ARG A 1 80 ? 12.841 -0.917 -7.263 1.00 98.06 80 ARG A C 1
ATOM 624 O O . ARG A 1 80 ? 12.247 -1.659 -6.480 1.00 98.06 80 ARG A O 1
ATOM 631 N N . GLU A 1 81 ? 12.363 0.267 -7.639 1.00 97.56 81 GLU A N 1
ATOM 632 C CA . GLU A 1 81 ? 11.064 0.784 -7.204 1.00 97.56 81 GLU A CA 1
ATOM 633 C C . GLU A 1 81 ? 9.929 -0.127 -7.681 1.00 97.56 81 GLU A C 1
ATOM 635 O O . GLU A 1 81 ? 9.060 -0.498 -6.892 1.00 97.56 81 GLU A O 1
ATOM 640 N N . LYS A 1 82 ? 9.997 -0.589 -8.933 1.00 97.94 82 LYS A N 1
ATOM 641 C CA . LYS A 1 82 ? 9.029 -1.521 -9.515 1.00 97.94 82 LYS A CA 1
ATOM 642 C C . LYS A 1 82 ? 8.969 -2.855 -8.769 1.00 97.94 82 LYS A C 1
ATOM 644 O O . LYS A 1 82 ? 7.875 -3.351 -8.498 1.00 97.94 82 LYS A O 1
ATOM 649 N N . GLU A 1 83 ? 10.111 -3.450 -8.421 1.00 98.19 83 GLU A N 1
ATOM 650 C CA . GLU A 1 83 ? 10.109 -4.699 -7.646 1.00 98.19 83 GLU A CA 1
ATOM 651 C C . GLU A 1 83 ? 9.599 -4.462 -6.215 1.00 98.19 83 GLU A C 1
ATOM 653 O O . GLU A 1 83 ? 8.820 -5.262 -5.699 1.00 98.19 83 GLU A O 1
ATOM 658 N N . SER A 1 84 ? 9.953 -3.332 -5.595 1.00 97.44 84 SER A N 1
ATOM 659 C CA . SER A 1 84 ? 9.415 -2.934 -4.287 1.00 97.44 84 SER A CA 1
ATOM 660 C C . SER A 1 84 ? 7.889 -2.788 -4.318 1.00 97.44 84 SER A C 1
ATOM 662 O O . SER A 1 84 ? 7.194 -3.312 -3.445 1.00 97.44 84 SER A O 1
ATOM 664 N N . GLU A 1 85 ? 7.344 -2.124 -5.340 1.00 96.81 85 GLU A N 1
ATOM 665 C CA . GLU A 1 85 ? 5.899 -1.969 -5.521 1.00 96.81 85 GLU A CA 1
ATOM 666 C C . GLU A 1 85 ? 5.211 -3.321 -5.734 1.00 96.81 85 GLU A C 1
ATOM 668 O O . GLU A 1 85 ? 4.172 -3.597 -5.132 1.00 96.81 85 GLU A O 1
ATOM 673 N N . LYS A 1 86 ? 5.812 -4.206 -6.532 1.00 97.75 86 LYS A N 1
ATOM 674 C CA . LYS A 1 86 ? 5.291 -5.555 -6.769 1.00 97.75 86 LYS A CA 1
ATOM 675 C C . LYS A 1 86 ? 5.211 -6.373 -5.479 1.00 97.75 86 LYS A C 1
ATOM 677 O O . LYS A 1 86 ? 4.166 -6.971 -5.219 1.00 97.75 86 LYS A O 1
ATOM 682 N N . LEU A 1 87 ? 6.266 -6.363 -4.660 1.00 97.81 87 LEU A N 1
ATOM 683 C CA . LEU A 1 87 ? 6.278 -7.035 -3.355 1.00 97.81 87 LEU A CA 1
ATOM 684 C C . LEU A 1 87 ? 5.230 -6.443 -2.407 1.00 97.81 87 LEU A C 1
ATOM 686 O O . LEU A 1 87 ? 4.526 -7.180 -1.714 1.00 97.81 87 LEU A O 1
ATOM 690 N N . HIS A 1 88 ? 5.081 -5.116 -2.403 1.00 95.81 88 HIS A N 1
ATOM 691 C CA . HIS A 1 88 ? 4.053 -4.440 -1.612 1.00 95.81 88 HIS A CA 1
ATOM 692 C C . HIS A 1 88 ? 2.647 -4.879 -2.029 1.00 95.81 88 HIS A C 1
ATOM 694 O O . HIS A 1 88 ? 1.847 -5.290 -1.191 1.00 95.81 88 HIS A O 1
ATOM 700 N N . VAL A 1 89 ? 2.352 -4.875 -3.330 1.00 97.06 89 VAL A N 1
ATOM 701 C CA . VAL A 1 89 ? 1.058 -5.321 -3.862 1.00 97.06 89 VAL A CA 1
ATOM 702 C C . VAL A 1 89 ? 0.803 -6.796 -3.549 1.00 97.06 89 VAL A C 1
ATOM 704 O O . VAL A 1 89 ? -0.324 -7.150 -3.206 1.00 97.06 89 VAL A O 1
ATOM 707 N N . GLU A 1 90 ? 1.814 -7.661 -3.629 1.00 97.75 90 GLU A N 1
ATOM 708 C CA . GLU A 1 90 ? 1.682 -9.073 -3.256 1.00 97.75 90 GLU A CA 1
ATOM 709 C C . GLU A 1 90 ? 1.310 -9.243 -1.777 1.00 97.75 90 GLU A C 1
ATOM 711 O O . GLU A 1 90 ? 0.357 -9.960 -1.463 1.00 97.75 90 GLU A O 1
ATOM 716 N N . ALA A 1 91 ? 1.967 -8.514 -0.872 1.00 96.62 91 ALA A N 1
ATOM 717 C CA . ALA A 1 91 ? 1.615 -8.522 0.546 1.00 96.62 91 ALA A CA 1
ATOM 718 C C . ALA A 1 91 ? 0.174 -8.040 0.787 1.00 96.62 91 ALA A C 1
ATOM 720 O O . ALA A 1 91 ? -0.549 -8.608 1.605 1.00 96.62 91 ALA A O 1
ATOM 721 N N . LEU A 1 92 ? -0.285 -7.022 0.053 1.00 97.00 92 LEU A N 1
ATOM 722 C CA . LEU A 1 92 ? -1.671 -6.558 0.139 1.00 97.00 92 LEU A CA 1
ATOM 723 C C . LEU A 1 92 ? -2.673 -7.596 -0.381 1.00 97.00 92 LEU A C 1
ATOM 725 O O . LEU A 1 92 ? -3.760 -7.716 0.183 1.00 97.00 92 LEU A O 1
ATOM 729 N N . LYS A 1 93 ? -2.324 -8.374 -1.416 1.00 97.19 93 LYS A N 1
ATOM 730 C CA . LYS A 1 93 ? -3.175 -9.475 -1.905 1.00 97.19 93 LYS A CA 1
ATOM 731 C C . LYS A 1 93 ? -3.361 -10.545 -0.833 1.00 97.19 93 LYS A C 1
ATOM 733 O O . LYS A 1 93 ? -4.494 -10.943 -0.596 1.00 97.19 93 LYS A O 1
ATOM 738 N N . GLN A 1 94 ? -2.286 -10.908 -0.132 1.00 96.81 94 GLN A N 1
ATOM 739 C CA . GLN A 1 94 ? -2.332 -11.848 0.998 1.00 96.81 94 GLN A CA 1
ATOM 740 C C . GLN A 1 94 ? -3.148 -11.323 2.191 1.00 96.81 94 GLN A C 1
ATOM 742 O O . GLN A 1 94 ? -3.640 -12.084 3.022 1.00 96.81 94 GLN A O 1
ATOM 747 N N . ARG A 1 95 ? -3.280 -10.000 2.334 1.00 96.06 95 ARG A N 1
ATOM 748 C CA . ARG A 1 95 ? -4.212 -9.417 3.308 1.00 96.06 95 ARG A CA 1
ATOM 749 C C . ARG A 1 95 ? -5.647 -9.534 2.803 1.00 96.06 95 ARG A C 1
ATOM 751 O O . ARG A 1 95 ? -6.509 -9.919 3.581 1.00 96.06 95 ARG A O 1
ATOM 758 N N . LEU A 1 96 ? -5.894 -9.228 1.524 1.00 95.38 96 LEU A N 1
ATOM 759 C CA . LEU A 1 96 ? -7.228 -9.249 0.909 1.00 95.38 96 LEU A CA 1
ATOM 760 C C . LEU A 1 96 ? -7.849 -10.655 0.872 1.00 95.38 96 LEU A C 1
ATOM 762 O O . LEU A 1 96 ? -9.046 -10.801 1.106 1.00 95.38 96 LEU A O 1
ATOM 766 N N . ASP A 1 97 ? -7.053 -11.682 0.583 1.00 94.25 97 ASP A N 1
ATOM 767 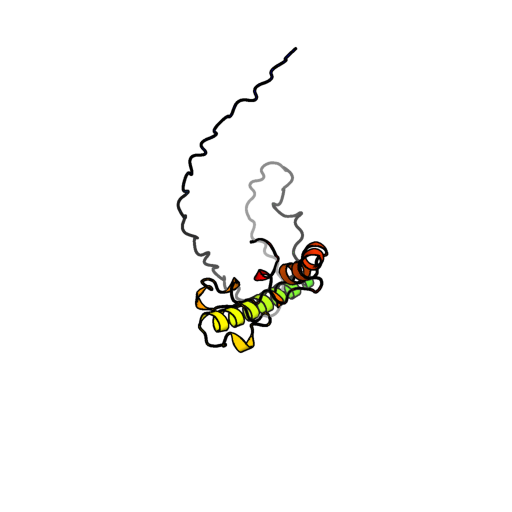C CA . ASP A 1 97 ? -7.515 -13.074 0.547 1.00 94.25 97 ASP A CA 1
ATOM 768 C C . ASP A 1 97 ? -7.677 -13.703 1.947 1.00 94.25 97 ASP A C 1
ATOM 770 O O . ASP A 1 97 ? -8.211 -14.805 2.078 1.00 94.25 97 ASP A O 1
ATOM 774 N N . GLY A 1 98 ? -7.265 -12.988 3.000 1.00 92.44 98 GLY A N 1
ATOM 775 C CA . GLY A 1 98 ? -7.344 -13.437 4.387 1.00 92.44 98 GLY A CA 1
ATOM 776 C C . GLY A 1 98 ? -6.220 -14.381 4.820 1.00 92.44 98 GLY A C 1
ATOM 777 O O . GLY A 1 98 ? -6.270 -14.876 5.947 1.00 92.44 98 GLY A O 1
ATOM 778 N N . THR A 1 99 ? -5.198 -14.609 3.986 1.00 95.94 99 THR A N 1
ATOM 779 C CA . THR A 1 99 ? -3.984 -15.359 4.359 1.00 95.94 99 THR A CA 1
ATOM 780 C C . THR A 1 99 ? -3.300 -14.711 5.562 1.00 95.94 99 THR A C 1
ATOM 782 O O . THR A 1 99 ? -2.860 -15.400 6.484 1.00 95.94 99 THR A O 1
ATOM 785 N N . ILE A 1 100 ? -3.253 -13.376 5.583 1.00 95.25 100 ILE A N 1
ATOM 786 C CA . ILE A 1 100 ? -2.768 -12.576 6.707 1.00 95.25 100 ILE A CA 1
ATOM 787 C C . ILE A 1 100 ? -3.971 -12.007 7.464 1.00 95.25 100 ILE A C 1
ATOM 789 O O . ILE A 1 100 ? -4.722 -11.174 6.954 1.00 95.25 100 ILE A O 1
ATOM 793 N N . ALA A 1 101 ? -4.122 -12.413 8.726 1.00 94.75 101 ALA A N 1
ATOM 794 C CA . ALA A 1 101 ? -5.194 -11.926 9.588 1.00 94.75 101 ALA A CA 1
ATOM 795 C C . ALA A 1 101 ? -5.077 -10.414 9.862 1.00 94.75 101 ALA A C 1
ATOM 797 O O . ALA A 1 101 ? -3.980 -9.883 10.039 1.00 94.75 101 ALA A O 1
ATOM 798 N N . VAL A 1 102 ? -6.220 -9.731 9.998 1.00 95.00 102 VAL A N 1
ATOM 799 C CA . VAL A 1 102 ? -6.296 -8.279 10.277 1.00 95.00 102 VAL A CA 1
ATOM 800 C C . VAL A 1 102 ? -5.473 -7.866 11.487 1.00 95.00 102 VAL A C 1
ATOM 802 O O . VAL A 1 102 ? -4.794 -6.846 11.451 1.00 95.00 102 VAL A O 1
ATOM 805 N N . SER A 1 103 ? -5.477 -8.680 12.540 1.00 94.88 103 SER A N 1
ATOM 806 C CA . SER A 1 103 ? -4.720 -8.425 13.768 1.00 94.88 103 SER A CA 1
ATOM 807 C C . SER A 1 103 ? -3.202 -8.356 13.568 1.00 94.88 103 SER A C 1
ATOM 809 O O . SER A 1 103 ? -2.513 -7.825 14.433 1.00 94.88 103 SER A O 1
ATOM 811 N N . GLN A 1 104 ? -2.669 -8.876 12.457 1.00 95.31 104 GLN A N 1
ATOM 812 C CA . GLN A 1 104 ? -1.233 -8.865 12.171 1.00 95.31 104 GLN A CA 1
ATOM 813 C C . GLN A 1 104 ? -0.761 -7.580 11.482 1.00 95.31 104 GLN A C 1
ATOM 815 O O . GLN A 1 104 ? 0.415 -7.240 11.584 1.00 95.31 104 GLN A O 1
ATOM 820 N N . TRP A 1 105 ? -1.648 -6.859 10.791 1.00 95.25 105 TRP A N 1
ATOM 821 C CA . TRP A 1 105 ? -1.282 -5.655 10.031 1.00 95.25 105 TRP A CA 1
ATOM 822 C C . TRP A 1 105 ? -2.043 -4.396 10.461 1.00 95.25 105 TRP A C 1
ATOM 824 O O . TRP A 1 105 ? -1.536 -3.281 10.320 1.00 95.25 105 TRP A O 1
ATOM 834 N N . CYS A 1 106 ? -3.240 -4.535 11.028 1.00 95.75 106 CYS A N 1
ATOM 835 C CA . CYS A 1 106 ? -3.989 -3.410 11.563 1.00 95.75 106 CYS A CA 1
ATOM 836 C C . CYS A 1 106 ? -3.339 -2.902 12.854 1.00 95.75 106 CYS A C 1
ATOM 838 O O . CYS A 1 106 ? -3.243 -3.615 13.850 1.00 95.75 106 CYS A O 1
ATOM 840 N N . LYS A 1 107 ? -2.941 -1.629 12.843 1.00 94.81 107 LYS A N 1
ATOM 841 C CA . LYS A 1 107 ? -2.372 -0.932 14.009 1.00 94.81 107 LYS A CA 1
ATOM 842 C C . LYS A 1 107 ? -3.356 0.035 14.668 1.00 94.81 107 LYS A C 1
ATOM 844 O O . LYS A 1 107 ? -3.152 0.416 15.813 1.00 94.81 107 LYS A O 1
ATOM 849 N N . CYS A 1 108 ? -4.408 0.447 13.957 1.00 93.69 108 CYS A N 1
ATOM 850 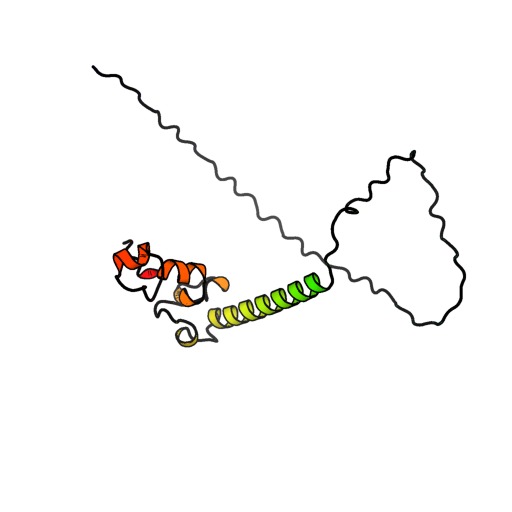C CA . CYS A 1 108 ? -5.399 1.393 14.476 1.00 93.69 108 CYS A CA 1
ATOM 851 C C . CYS A 1 108 ? -6.540 0.725 15.260 1.00 93.69 108 CYS A C 1
ATOM 853 O O . CYS A 1 108 ? -7.282 1.420 15.946 1.00 93.69 108 CYS A O 1
ATOM 855 N N . GLY A 1 109 ? -6.695 -0.600 15.145 1.00 92.31 109 GLY A N 1
ATOM 856 C CA . GLY A 1 109 ? -7.764 -1.378 15.783 1.00 92.31 109 GLY A CA 1
ATOM 857 C C . GLY A 1 109 ? -9.126 -1.326 15.079 1.00 92.31 109 GLY A C 1
ATOM 858 O O . GLY A 1 109 ? -10.027 -2.046 15.489 1.00 92.31 109 GLY A O 1
ATOM 859 N N . ASN A 1 110 ? -9.265 -0.526 14.014 1.00 92.50 110 ASN A N 1
ATOM 860 C CA . ASN A 1 110 ? -10.545 -0.254 13.344 1.00 92.50 110 ASN A CA 1
ATOM 861 C C . ASN A 1 110 ? -10.605 -0.738 11.883 1.00 92.50 110 ASN A C 1
ATOM 863 O O . ASN A 1 110 ? -11.571 -0.441 11.182 1.00 92.50 110 ASN A O 1
ATOM 867 N N . CYS A 1 111 ? -9.582 -1.438 11.380 1.00 93.56 111 CYS A N 1
ATOM 868 C CA . CYS A 1 111 ? -9.652 -2.011 10.034 1.00 93.56 111 CYS A CA 1
ATOM 869 C C . CYS A 1 111 ? -10.578 -3.231 10.031 1.00 93.56 111 CYS A C 1
ATOM 871 O O . CYS A 1 111 ? -10.454 -4.098 10.892 1.00 93.56 111 CYS A O 1
ATOM 873 N N . ASP A 1 112 ? -11.449 -3.323 9.028 1.00 91.62 112 ASP A N 1
ATOM 874 C CA . ASP A 1 112 ? -12.372 -4.444 8.852 1.00 91.62 112 ASP A CA 1
ATOM 875 C C . ASP A 1 112 ? -12.310 -4.967 7.415 1.00 91.62 112 ASP A C 1
ATOM 877 O O . ASP A 1 112 ? -12.535 -4.221 6.464 1.00 91.62 112 ASP A O 1
ATOM 881 N N . MET A 1 113 ? -12.040 -6.265 7.269 1.00 90.44 113 MET A N 1
ATOM 882 C CA . MET A 1 113 ? -11.982 -6.967 5.984 1.00 90.44 113 MET A CA 1
ATOM 883 C C . MET A 1 113 ? -13.311 -6.980 5.241 1.00 90.44 113 MET A C 1
ATOM 885 O O . MET A 1 113 ? -13.305 -6.970 4.014 1.00 90.44 113 MET A O 1
ATOM 889 N N . ALA A 1 114 ? -14.443 -6.948 5.948 1.00 88.81 114 ALA A N 1
ATOM 890 C CA . ALA A 1 114 ? -15.756 -6.934 5.309 1.00 88.81 114 ALA A CA 1
ATOM 891 C C . ALA A 1 114 ? -15.991 -5.664 4.466 1.00 88.81 114 ALA A C 1
ATOM 893 O O . ALA A 1 114 ? -16.792 -5.677 3.531 1.00 88.81 114 ALA A O 1
ATOM 894 N N . LEU A 1 115 ? -15.274 -4.575 4.769 1.00 86.56 115 LEU A N 1
ATOM 895 C CA . LEU A 1 115 ? -15.369 -3.292 4.068 1.00 86.56 115 LEU A CA 1
ATOM 896 C C . LEU A 1 115 ? -14.310 -3.132 2.958 1.00 86.56 115 LEU A C 1
ATOM 898 O O . LEU A 1 115 ? -14.332 -2.149 2.209 1.00 86.56 115 LEU A O 1
ATOM 902 N N . LEU A 1 116 ? -13.377 -4.081 2.829 1.00 88.75 116 LEU A N 1
ATOM 903 C CA . LEU A 1 116 ? -12.248 -4.009 1.902 1.00 88.75 116 LEU A CA 1
ATOM 904 C C . LEU A 1 116 ? -12.559 -4.744 0.597 1.00 88.75 116 LEU A C 1
ATOM 906 O O . LEU A 1 116 ? -12.490 -5.961 0.508 1.00 88.75 116 LEU A O 1
ATOM 910 N N . GLN A 1 117 ? -12.871 -3.976 -0.447 1.00 87.81 117 GLN A N 1
ATOM 911 C CA . GLN A 1 117 ? -13.180 -4.507 -1.785 1.00 87.81 117 GLN A CA 1
ATOM 912 C C . GLN A 1 117 ? -12.001 -4.437 -2.767 1.00 87.81 117 GLN A C 1
ATOM 914 O O . GLN A 1 117 ? -12.091 -4.930 -3.886 1.00 87.81 117 GLN A O 1
ATOM 919 N N . ASN A 1 118 ? -10.910 -3.771 -2.388 1.00 92.62 118 ASN A N 1
ATOM 920 C CA . ASN A 1 118 ? -9.772 -3.510 -3.264 1.00 92.62 118 ASN A CA 1
ATOM 921 C C . ASN A 1 118 ? -8.472 -3.766 -2.497 1.00 92.62 118 ASN A C 1
ATOM 923 O O . ASN A 1 118 ? -8.327 -3.311 -1.364 1.00 92.62 118 ASN A O 1
ATOM 927 N N . VAL A 1 119 ? -7.521 -4.438 -3.148 1.00 94.44 119 VAL A N 1
ATOM 928 C CA . VAL A 1 119 ? -6.188 -4.750 -2.618 1.00 94.44 119 VAL A CA 1
ATOM 929 C C . VAL A 1 119 ? -5.467 -3.520 -2.059 1.00 94.44 119 VAL A C 1
ATOM 931 O O . VAL A 1 119 ? -4.917 -3.563 -0.963 1.00 94.44 119 VAL A O 1
ATOM 934 N N . TYR A 1 120 ? -5.549 -2.378 -2.741 1.00 94.12 120 TYR A N 1
ATOM 935 C CA . TYR A 1 120 ? -4.911 -1.136 -2.308 1.00 94.12 120 TYR A CA 1
ATOM 936 C C . TYR A 1 120 ? -5.550 -0.542 -1.046 1.00 94.12 120 TYR A C 1
ATOM 938 O O . TYR A 1 120 ? -4.926 0.283 -0.383 1.00 94.12 120 TYR A O 1
ATOM 946 N N . LYS A 1 121 ? -6.765 -0.978 -0.679 1.00 92.75 121 LYS A N 1
ATOM 947 C CA . LYS A 1 121 ? -7.426 -0.593 0.576 1.00 92.75 121 LYS A CA 1
ATOM 948 C C . LYS A 1 121 ? -7.019 -1.477 1.761 1.00 92.75 121 LYS A C 1
ATOM 950 O O . LYS A 1 121 ? -7.309 -1.102 2.891 1.00 92.75 121 LYS A O 1
ATOM 955 N N . CYS A 1 122 ? -6.311 -2.591 1.553 1.00 95.38 122 CYS A N 1
ATOM 956 C CA . CYS A 1 122 ? -5.810 -3.475 2.620 1.00 95.38 122 CYS A CA 1
ATOM 957 C C . CYS A 1 122 ? -4.588 -2.904 3.366 1.00 95.38 122 CYS A C 1
ATOM 959 O O . CYS A 1 122 ? -3.659 -3.627 3.731 1.00 95.38 122 CYS A O 1
ATOM 961 N N . GLN A 1 123 ? -4.585 -1.591 3.579 1.00 95.56 123 GLN A N 1
ATOM 962 C CA . GLN A 1 123 ? -3.563 -0.842 4.294 1.00 95.56 123 GLN A CA 1
ATOM 963 C C . GLN A 1 123 ? -4.176 -0.220 5.539 1.00 95.56 123 GLN A C 1
ATOM 965 O O . GLN A 1 123 ? -5.295 0.296 5.519 1.00 95.56 123 GLN A O 1
ATOM 970 N N . CYS A 1 124 ? -3.435 -0.251 6.640 1.00 95.25 124 CYS A N 1
ATOM 971 C CA . CYS A 1 124 ? -3.854 0.450 7.844 1.00 95.25 124 CYS A CA 1
ATOM 972 C C . CYS A 1 124 ? -3.675 1.960 7.629 1.00 95.25 124 CYS A C 1
ATOM 974 O O . CYS A 1 124 ? -2.699 2.396 7.023 1.00 95.25 124 CYS A O 1
ATOM 976 N N . CYS A 1 125 ? -4.544 2.800 8.196 1.00 93.88 125 CYS A N 1
ATOM 977 C CA . CYS A 1 125 ? -4.348 4.255 8.148 1.00 93.88 125 CYS A CA 1
ATOM 978 C C . CYS A 1 125 ? -3.032 4.710 8.818 1.00 93.88 125 CYS A C 1
ATOM 980 O O . CYS A 1 125 ? -2.543 5.797 8.543 1.00 93.88 125 CYS A O 1
ATOM 982 N N . GLN A 1 126 ? -2.440 3.859 9.660 1.00 93.62 126 GLN A N 1
ATOM 983 C CA . GLN A 1 126 ? -1.116 4.039 10.270 1.00 93.62 126 GLN A CA 1
ATOM 984 C C . GLN A 1 126 ? 0.053 3.625 9.348 1.00 93.62 126 GLN A C 1
ATOM 986 O O . GLN A 1 126 ? 1.205 3.667 9.767 1.00 93.62 126 GLN A O 1
ATOM 991 N N . GLU A 1 127 ? -0.217 3.159 8.126 1.00 94.62 127 GLU A N 1
ATOM 992 C CA . GLU A 1 127 ? 0.790 2.842 7.096 1.00 94.62 127 GLU A CA 1
ATOM 993 C C . GLU A 1 127 ? 0.829 3.911 5.991 1.00 94.62 127 GLU A C 1
ATOM 995 O O . GLU A 1 127 ? 1.834 4.044 5.300 1.00 94.62 127 GLU A O 1
ATOM 1000 N N . ILE A 1 128 ? -0.242 4.698 5.837 1.00 94.25 128 ILE A N 1
ATOM 1001 C CA . ILE A 1 128 ? -0.382 5.689 4.767 1.00 94.25 128 ILE A CA 1
ATOM 1002 C C . ILE A 1 128 ? 0.150 7.045 5.261 1.00 94.25 128 ILE A C 1
ATOM 1004 O O . ILE A 1 128 ? -0.478 7.648 6.136 1.00 94.25 128 ILE A O 1
ATOM 1008 N N . PRO A 1 129 ? 1.234 7.602 4.679 1.00 93.38 129 PRO A N 1
ATOM 1009 C CA . PRO A 1 129 ? 1.867 8.825 5.187 1.00 93.38 129 PRO A CA 1
ATOM 1010 C C . PRO A 1 129 ? 0.912 10.014 5.312 1.00 93.38 129 PRO A C 1
ATOM 1012 O O . PRO A 1 129 ? 0.935 10.740 6.301 1.00 93.38 129 PRO A O 1
ATOM 1015 N N . ARG A 1 130 ? 0.011 10.189 4.337 1.00 92.38 130 ARG A N 1
ATOM 1016 C CA . ARG A 1 130 ? -0.991 11.265 4.371 1.00 92.38 130 ARG A CA 1
ATOM 1017 C C . ARG A 1 130 ? -1.960 11.126 5.549 1.00 92.38 130 ARG A C 1
ATOM 1019 O O . ARG A 1 130 ? -2.309 12.131 6.156 1.00 92.38 130 ARG A O 1
ATOM 1026 N N . CYS A 1 131 ? -2.367 9.902 5.886 1.00 92.44 131 CYS A N 1
ATOM 1027 C CA . CYS A 1 131 ? -3.231 9.639 7.035 1.00 92.44 131 CYS A CA 1
ATOM 1028 C C . CYS A 1 131 ? -2.492 9.886 8.353 1.00 92.44 131 CYS A C 1
ATOM 1030 O O . CYS A 1 131 ? -3.043 10.534 9.233 1.00 92.44 131 CYS A O 1
ATOM 1032 N N . ILE A 1 132 ? -1.238 9.437 8.464 1.00 92.31 132 ILE A N 1
ATOM 1033 C CA . ILE A 1 132 ? -0.394 9.677 9.645 1.00 92.31 132 ILE A CA 1
ATOM 1034 C C . ILE A 1 132 ? -0.237 11.182 9.890 1.00 92.31 132 ILE A C 1
ATOM 1036 O O . ILE A 1 132 ? -0.489 11.656 10.995 1.00 92.31 132 ILE A O 1
ATOM 1040 N N . ASN A 1 133 ? 0.101 11.941 8.846 1.00 91.19 133 ASN A N 1
ATOM 1041 C CA . ASN A 1 133 ? 0.264 13.390 8.946 1.00 91.19 133 ASN A CA 1
ATOM 1042 C C . ASN A 1 133 ? -1.042 14.087 9.349 1.00 91.19 133 ASN A C 1
ATOM 1044 O O . ASN A 1 133 ? -1.018 15.022 10.141 1.00 91.19 133 ASN A O 1
ATOM 1048 N N . ASN A 1 134 ? -2.187 13.625 8.835 1.00 89.12 134 ASN A N 1
ATOM 1049 C CA . ASN A 1 134 ? -3.489 14.173 9.207 1.00 89.12 134 ASN A CA 1
ATOM 1050 C C . ASN A 1 134 ? -3.832 13.884 10.681 1.00 89.12 134 ASN A C 1
ATOM 1052 O O . ASN A 1 134 ? -4.243 14.793 11.394 1.00 89.12 134 ASN A O 1
ATOM 1056 N N . LEU A 1 135 ? -3.562 12.672 11.175 1.00 88.00 135 LEU A N 1
ATOM 1057 C CA . LEU A 1 135 ? -3.749 12.314 12.590 1.00 88.00 135 LEU A CA 1
ATOM 1058 C C . LEU A 1 135 ? -2.879 13.144 13.546 1.00 88.00 135 LEU A C 1
ATOM 1060 O O . LEU A 1 135 ? -3.216 13.295 14.717 1.00 88.00 135 LEU A O 1
ATOM 1064 N N . GLN A 1 136 ? -1.755 13.663 13.056 1.00 88.44 136 GLN A N 1
ATOM 1065 C CA . GLN A 1 136 ? -0.834 14.518 13.805 1.00 88.44 136 GLN A CA 1
ATOM 1066 C C . GLN A 1 136 ? -1.069 16.016 13.571 1.00 88.44 136 GLN A C 1
ATOM 1068 O O . GLN A 1 136 ? -0.346 16.836 14.137 1.00 88.44 136 GLN A O 1
ATOM 1073 N N . SER A 1 137 ? -2.038 16.377 12.728 1.00 88.31 137 SER A N 1
ATOM 1074 C CA . SER A 1 137 ? -2.326 17.771 12.400 1.00 88.31 137 SER A CA 1
ATOM 1075 C C . SER A 1 137 ? -2.891 18.532 13.599 1.00 88.31 137 SER A C 1
ATOM 1077 O O . SER A 1 137 ? -3.501 17.952 14.498 1.00 88.31 137 SER A O 1
ATOM 1079 N N . GLU A 1 138 ? -2.693 19.850 13.604 1.00 85.38 138 GLU A N 1
ATOM 1080 C CA . GLU A 1 138 ? -3.221 20.723 14.654 1.00 85.38 138 GLU A CA 1
ATOM 1081 C C . GLU A 1 138 ? -4.749 20.629 14.751 1.00 85.38 138 GLU A C 1
ATOM 1083 O O . GLU A 1 138 ? -5.275 20.535 15.858 1.00 85.38 138 GLU A O 1
ATOM 1088 N N . ASP A 1 139 ? -5.440 20.531 13.613 1.00 82.62 139 ASP A N 1
ATOM 1089 C CA . ASP A 1 139 ? -6.894 20.353 13.552 1.00 82.62 139 ASP A CA 1
ATOM 1090 C C . ASP A 1 139 ? -7.336 19.068 14.271 1.00 82.62 139 ASP A C 1
ATOM 1092 O O . ASP A 1 139 ? -8.238 19.095 15.105 1.00 82.62 139 ASP A O 1
ATOM 1096 N N . ALA A 1 140 ? -6.643 17.947 14.038 1.00 78.88 140 ALA A N 1
ATOM 1097 C CA . ALA A 1 140 ? -6.936 16.693 14.735 1.00 78.88 140 ALA A CA 1
ATOM 1098 C C . ALA A 1 140 ? -6.699 16.800 16.253 1.00 78.88 140 ALA A C 1
ATOM 1100 O O . ALA A 1 140 ? -7.423 16.196 17.044 1.00 78.88 140 ALA A O 1
ATOM 1101 N N . LEU A 1 141 ? -5.703 17.583 16.681 1.00 82.69 141 LEU A N 1
ATOM 1102 C CA . LEU A 1 141 ? -5.372 17.771 18.096 1.00 82.69 141 LEU A CA 1
ATOM 1103 C C . LEU A 1 141 ? -6.330 18.711 18.832 1.00 82.69 141 LEU A C 1
ATOM 1105 O O . LEU A 1 141 ? -6.504 18.548 20.044 1.00 82.69 141 LEU A O 1
ATOM 1109 N N . GLN A 1 142 ? -6.949 19.669 18.138 1.00 79.56 142 GLN A N 1
ATOM 1110 C CA . GLN A 1 142 ? -7.948 20.562 18.734 1.00 79.56 142 GLN A CA 1
ATOM 1111 C C . GLN A 1 142 ? -9.142 19.772 19.284 1.00 79.56 142 GLN A C 1
ATOM 1113 O O . GLN A 1 142 ? -9.606 20.056 20.392 1.00 79.56 142 GLN A O 1
ATOM 1118 N N . ASP A 1 143 ? -9.564 18.731 18.567 1.00 72.06 143 ASP A N 1
ATOM 1119 C CA . ASP A 1 143 ? -10.724 17.922 18.933 1.00 72.06 143 ASP A CA 1
ATOM 1120 C C . ASP A 1 143 ? -10.412 16.865 20.000 1.00 72.06 143 ASP A C 1
ATOM 1122 O O . ASP A 1 143 ? -11.206 16.648 20.919 1.00 72.06 143 ASP A O 1
ATOM 1126 N N . THR A 1 144 ? -9.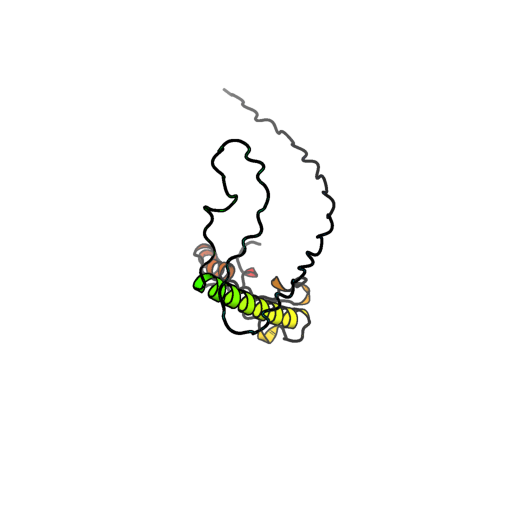260 16.191 19.906 1.00 72.88 144 THR A N 1
ATOM 1127 C CA . THR A 1 144 ? -8.974 14.999 20.727 1.00 72.88 144 THR A CA 1
ATOM 1128 C C . THR A 1 144 ? -7.900 15.208 21.794 1.00 72.88 144 THR A C 1
ATOM 1130 O O . THR A 1 144 ? -7.670 14.300 22.594 1.00 72.88 144 THR A O 1
ATOM 1133 N N . ARG A 1 145 ? -7.236 16.378 21.853 1.00 78.19 145 ARG A N 1
ATOM 1134 C CA . ARG A 1 145 ? -6.091 16.735 22.736 1.00 78.19 145 ARG A CA 1
ATOM 1135 C C . ARG A 1 145 ? -4.827 15.876 22.574 1.00 78.19 145 ARG A C 1
ATOM 1137 O O . ARG A 1 145 ? -3.739 16.307 22.946 1.00 78.19 145 ARG A O 1
ATOM 1144 N N . THR A 1 146 ? -4.958 14.674 22.029 1.00 82.56 146 THR A N 1
ATOM 1145 C CA . THR A 1 146 ? -3.893 13.729 21.675 1.00 82.56 146 THR A CA 1
ATOM 1146 C C . THR A 1 146 ? -4.174 13.141 20.295 1.00 82.56 146 THR A C 1
ATOM 1148 O O . THR A 1 146 ? -5.354 12.946 19.993 1.00 82.56 146 THR A O 1
ATOM 1151 N N . PRO A 1 147 ? -3.153 12.788 19.489 1.00 80.75 147 PRO A N 1
ATOM 1152 C CA . PRO A 1 147 ? -3.363 12.215 18.161 1.00 80.75 147 PRO A CA 1
ATOM 1153 C C . PRO A 1 147 ? -4.297 10.994 18.216 1.00 80.75 147 PRO A C 1
ATOM 1155 O O . PRO A 1 147 ? -4.047 10.087 19.020 1.00 80.75 147 PRO A O 1
ATOM 1158 N N . PRO A 1 148 ? -5.361 10.936 17.397 1.00 85.44 148 PRO A N 1
ATOM 1159 C CA . PRO A 1 148 ? -6.241 9.782 17.384 1.00 85.44 148 PRO A CA 1
ATOM 1160 C C . PRO A 1 148 ? -5.513 8.531 16.874 1.00 85.44 148 PRO A C 1
ATOM 1162 O O . PRO A 1 148 ? -4.632 8.589 16.017 1.00 85.44 148 PRO A O 1
ATOM 1165 N N . SER A 1 149 ? -5.924 7.360 17.363 1.00 88.00 149 SER A N 1
ATOM 1166 C CA . SER A 1 149 ? -5.371 6.071 16.917 1.00 88.00 149 SER A CA 1
ATOM 1167 C C . SER A 1 149 ? -5.819 5.665 15.506 1.00 88.00 149 SER A C 1
ATOM 1169 O O . SER A 1 149 ? -5.162 4.839 14.868 1.00 88.00 149 SER A O 1
ATOM 1171 N N . SER A 1 150 ? -6.922 6.236 15.011 1.00 89.69 150 SER A N 1
ATOM 1172 C CA . SER A 1 150 ? -7.551 5.927 13.723 1.00 89.69 150 SER A CA 1
ATOM 1173 C C . SER A 1 150 ? -8.098 7.194 13.080 1.00 89.69 150 SER A C 1
ATOM 1175 O O . SER A 1 150 ? -8.630 8.056 13.776 1.00 89.69 150 SER A O 1
ATOM 1177 N N . VAL A 1 151 ? -8.054 7.264 11.747 1.00 88.12 151 VAL A N 1
ATOM 1178 C CA . VAL A 1 151 ? -8.642 8.374 10.967 1.00 88.12 151 VAL A CA 1
ATOM 1179 C C . VAL A 1 151 ? -10.152 8.487 11.147 1.00 88.12 151 VAL A C 1
ATOM 1181 O O . VAL A 1 151 ? -10.712 9.547 10.944 1.00 88.12 151 VAL A O 1
ATOM 1184 N N . THR A 1 152 ? -10.812 7.421 11.594 1.00 85.44 152 THR A N 1
ATOM 1185 C CA . THR A 1 152 ? -12.247 7.424 11.910 1.00 85.44 152 THR A CA 1
ATOM 1186 C C . THR A 1 152 ? -12.589 8.173 13.201 1.00 85.44 152 THR A C 1
ATOM 1188 O O . THR A 1 152 ? -13.763 8.363 13.479 1.00 85.44 152 THR A O 1
ATOM 1191 N N . HIS A 1 153 ? -11.597 8.564 14.008 1.00 77.62 153 HIS A N 1
ATOM 1192 C CA . HIS A 1 153 ? -11.803 9.241 15.294 1.00 77.62 153 HIS A CA 1
ATOM 1193 C C . HIS A 1 153 ? -11.650 10.771 15.225 1.00 77.62 153 HIS A C 1
ATOM 1195 O O . HIS A 1 153 ? -11.672 11.414 16.271 1.00 77.62 153 HIS A O 1
ATOM 1201 N N . HIS A 1 154 ? -11.493 11.372 14.038 1.00 65.00 154 HIS A N 1
ATOM 1202 C CA . HIS A 1 154 ? -11.699 12.817 13.892 1.00 65.00 154 HIS A CA 1
ATOM 1203 C C . HIS A 1 154 ? -13.170 13.154 14.180 1.00 65.00 154 HIS A C 1
ATOM 1205 O O . HIS A 1 154 ? -14.070 12.471 13.685 1.00 65.00 154 HIS A O 1
ATOM 1211 N N . SER A 1 155 ? -13.412 14.161 15.017 1.00 54.38 155 SER A N 1
ATOM 1212 C CA . SER A 1 155 ? -14.748 14.542 15.482 1.00 54.38 155 SER A CA 1
ATOM 1213 C C . SER A 1 155 ? -15.489 15.304 14.383 1.00 54.38 155 SER A C 1
ATOM 1215 O O . SER A 1 155 ? -15.622 16.520 14.420 1.00 54.38 155 SER A O 1
ATOM 1217 N N . GLY A 1 156 ? -15.969 14.580 13.377 1.00 55.41 156 GLY A N 1
ATOM 1218 C CA . GLY A 1 156 ? -16.756 15.114 12.272 1.00 55.41 156 GLY A CA 1
ATOM 1219 C C . GLY A 1 156 ? -17.963 14.230 11.990 1.00 55.41 156 GLY A C 1
ATOM 1220 O O . GLY A 1 156 ? -18.031 13.655 10.907 1.00 55.41 156 GLY A O 1
ATOM 1221 N N . VAL A 1 157 ? -18.896 14.195 12.957 1.00 35.09 157 VAL A N 1
ATOM 1222 C CA . VAL A 1 157 ? -20.169 13.430 13.024 1.00 35.09 157 VAL A CA 1
ATOM 1223 C C . VAL A 1 157 ? -20.066 12.041 13.653 1.00 35.09 157 VAL A C 1
ATOM 1225 O O . VAL A 1 157 ? -19.387 11.157 13.093 1.00 35.09 157 VAL A O 1
#

Foldseek 3Di:
DDDDDDDDDDDDDDDDDPDDDDDPPPDDDDDDPPPPPDDDDDDDDDDDDPDDPPPDPPPPPDPCPVPDDDDPVNVVVVVVVVVVVVVLLVVLVCLLVCVDPCVVAAQLVPDDSVPDPDSVSSHHLCRDVVSVVVLVDPQVCVPVVHRHSHSVPRPDD

Secondary structure (DSSP, 8-state):
-----PPP------------------------------------------------------TTTTSPPPPHHHHHHHHHHHHHHHHHHHHHHHHHTTSS-HHHH-SSS---GGG--SGGG-S-TTTSHHHHHHHTSHHHHHHHSS--SSGGGSS--